Protein AF-W9DH57-F1 (afdb_monomer_lite)

Foldseek 3Di:
DDDQLVVLVVLPDPVLSVLSVVLVVCVVVVVPLSSLQSPLVSVLVSLLVVLVVVVVVPDPLSVVLVVLLVVLCVVPPDPSSVVSVVVSSVCSLVSCCVVVVDDPVRSVVSVVSVVSNCCSVCVCVCPPPDPPPDPPDD

Structure (mmCIF, N/CA/C/O backbone):
data_AF-W9DH57-F1
#
_entry.id   AF-W9DH57-F1
#
loop_
_atom_site.group_PDB
_atom_site.id
_atom_site.type_symbol
_atom_site.label_atom_id
_atom_site.label_alt_id
_atom_site.label_comp_id
_atom_site.label_asym_id
_atom_site.label_entity_id
_atom_site.label_seq_id
_atom_site.pdbx_PDB_ins_code
_atom_site.Cartn_x
_atom_site.Cartn_y
_atom_site.Cartn_z
_atom_site.occupancy
_atom_site.B_iso_or_equiv
_atom_site.auth_seq_id
_atom_site.auth_comp_id
_atom_site.auth_asym_id
_atom_site.auth_atom_id
_atom_site.pdbx_PDB_model_num
ATOM 1 N N . MET A 1 1 ? -9.376 -2.233 -24.935 1.00 53.69 1 MET A N 1
ATOM 2 C CA . MET A 1 1 ? -8.392 -2.209 -23.835 1.00 53.69 1 MET A CA 1
ATOM 3 C C . MET A 1 1 ? -8.162 -0.746 -23.506 1.00 53.69 1 MET A C 1
ATOM 5 O O . MET A 1 1 ? -7.841 -0.004 -24.425 1.00 53.69 1 MET A O 1
ATOM 9 N N . ILE A 1 2 ? -8.467 -0.313 -22.282 1.00 65.81 2 ILE A N 1
ATOM 10 C CA . ILE A 1 2 ? -8.208 1.069 -21.845 1.00 65.81 2 ILE A CA 1
ATOM 11 C C . ILE A 1 2 ? -6.700 1.182 -21.595 1.00 65.81 2 ILE A C 1
ATOM 13 O O . ILE A 1 2 ? -6.103 0.237 -21.083 1.00 65.81 2 ILE A O 1
ATOM 17 N N . ALA A 1 3 ? -6.082 2.283 -22.017 1.00 88.44 3 ALA A N 1
ATOM 18 C CA . ALA A 1 3 ? -4.656 2.501 -21.818 1.00 88.44 3 ALA A CA 1
ATOM 19 C C . ALA A 1 3 ? -4.352 2.770 -20.328 1.00 88.44 3 ALA A C 1
ATOM 21 O O . ALA A 1 3 ? -5.165 3.368 -19.621 1.00 88.44 3 ALA A O 1
ATOM 22 N N . VAL A 1 4 ? -3.210 2.280 -19.833 1.00 88.38 4 VAL A N 1
ATOM 23 C CA . VAL A 1 4 ? -2.852 2.315 -18.398 1.00 88.38 4 VAL A CA 1
ATOM 24 C C . VAL A 1 4 ? -2.825 3.745 -17.853 1.00 88.38 4 VAL A C 1
ATOM 26 O O . VAL A 1 4 ? -3.323 4.009 -16.764 1.00 88.38 4 VAL A O 1
ATOM 29 N N . ASP A 1 5 ? -2.313 4.686 -18.639 1.00 89.00 5 ASP A N 1
ATOM 30 C CA . ASP A 1 5 ? -2.302 6.119 -18.339 1.00 89.00 5 ASP A CA 1
ATOM 31 C C . ASP A 1 5 ? -3.708 6.693 -18.105 1.00 89.00 5 ASP A C 1
ATOM 33 O O . ASP A 1 5 ? -3.886 7.538 -17.228 1.00 89.00 5 ASP A O 1
ATOM 37 N N . THR A 1 6 ? -4.709 6.193 -18.834 1.00 92.62 6 THR A N 1
ATOM 38 C CA . THR A 1 6 ? -6.117 6.555 -18.635 1.00 92.62 6 THR A CA 1
ATOM 39 C C . THR A 1 6 ? -6.653 5.967 -17.329 1.00 92.62 6 THR A C 1
ATOM 41 O O . THR A 1 6 ? -7.297 6.678 -16.567 1.00 92.62 6 THR A O 1
ATOM 44 N N . GLN A 1 7 ? -6.345 4.702 -17.017 1.00 93.00 7 GLN A N 1
ATOM 45 C CA . GLN A 1 7 ? -6.781 4.068 -15.761 1.00 93.00 7 GLN A CA 1
ATOM 46 C C . GLN A 1 7 ? -6.183 4.747 -14.525 1.00 93.00 7 GLN A C 1
ATOM 48 O O . GLN A 1 7 ? -6.852 4.861 -13.503 1.00 93.00 7 GLN A O 1
ATOM 53 N N . ILE A 1 8 ? -4.949 5.245 -14.623 1.00 95.19 8 ILE A N 1
ATOM 54 C CA . ILE A 1 8 ? -4.315 6.007 -13.543 1.00 95.19 8 ILE A CA 1
ATOM 55 C C . ILE A 1 8 ? -5.127 7.265 -13.205 1.00 95.19 8 ILE A C 1
ATOM 57 O O . ILE A 1 8 ? -5.215 7.629 -12.035 1.00 95.19 8 ILE A O 1
ATOM 61 N N . GLN A 1 9 ? -5.774 7.912 -14.180 1.00 94.44 9 GLN A N 1
ATOM 62 C CA . GLN A 1 9 ? -6.589 9.103 -13.904 1.00 94.44 9 GLN A CA 1
ATOM 63 C C . GLN A 1 9 ? -7.840 8.800 -13.069 1.00 94.44 9 GLN A C 1
ATOM 65 O O . GLN A 1 9 ? -8.297 9.672 -12.332 1.00 94.44 9 GLN A O 1
ATOM 70 N N . GLU A 1 10 ? -8.336 7.563 -13.117 1.00 94.50 10 GLU A N 1
ATOM 71 C CA . GLU A 1 10 ? -9.492 7.102 -12.337 1.00 94.50 10 GLU A CA 1
ATOM 72 C C . GLU A 1 10 ? -9.138 6.784 -10.874 1.00 94.50 10 GLU A C 1
ATOM 74 O O . GLU A 1 10 ? -10.025 6.561 -10.051 1.00 94.50 10 GLU A O 1
ATOM 79 N N . VAL A 1 11 ? -7.848 6.780 -10.510 1.00 95.62 11 VAL A N 1
ATOM 80 C CA . VAL A 1 11 ? -7.423 6.587 -9.118 1.00 95.62 11 VAL A CA 1
ATOM 81 C C . VAL A 1 11 ? -7.953 7.740 -8.275 1.00 95.62 11 VAL A C 1
ATOM 83 O O . VAL A 1 11 ? -7.563 8.894 -8.467 1.00 95.62 11 VAL A O 1
ATOM 86 N N . TRP A 1 12 ? -8.840 7.423 -7.334 1.00 94.69 12 TRP A N 1
ATOM 87 C CA . TRP A 1 12 ? -9.547 8.395 -6.500 1.00 94.69 12 TRP A CA 1
ATOM 88 C C . TRP A 1 12 ? -8.604 9.236 -5.628 1.00 94.69 12 TRP A C 1
ATOM 90 O O . TRP A 1 12 ? -8.702 10.464 -5.622 1.00 94.69 12 TRP A O 1
ATOM 100 N N . ASN A 1 13 ? -7.669 8.594 -4.924 1.00 97.00 13 ASN A N 1
ATOM 101 C CA . ASN A 1 13 ? -6.758 9.267 -4.006 1.00 97.00 13 ASN A CA 1
ATOM 102 C C . ASN A 1 13 ? -5.609 9.977 -4.776 1.00 97.00 13 ASN A C 1
ATOM 104 O O . ASN A 1 13 ? -4.867 9.314 -5.507 1.00 97.00 13 ASN A O 1
ATOM 108 N N . PRO A 1 14 ? -5.411 11.306 -4.624 1.00 97.12 14 PRO A N 1
ATOM 109 C CA . PRO A 1 14 ? -4.395 12.051 -5.383 1.00 97.12 14 PRO A CA 1
ATOM 110 C C . PRO A 1 14 ? -2.943 11.621 -5.123 1.00 97.12 14 PRO A C 1
ATOM 112 O O . PRO A 1 14 ? -2.113 11.648 -6.036 1.00 97.12 14 PRO A O 1
ATOM 115 N N . GLU A 1 15 ? -2.626 11.220 -3.892 1.00 97.44 15 GLU A N 1
ATOM 116 C CA . GLU A 1 15 ? -1.289 10.746 -3.520 1.00 97.44 15 GLU A CA 1
ATOM 117 C C . GLU A 1 15 ? -0.996 9.398 -4.187 1.00 97.44 15 GLU A C 1
ATOM 119 O O . GLU A 1 15 ? 0.017 9.232 -4.865 1.00 97.44 15 GLU A O 1
ATOM 124 N N . THR A 1 16 ? -1.957 8.478 -4.117 1.00 98.19 16 THR A N 1
ATOM 125 C CA . THR A 1 16 ? -1.915 7.193 -4.821 1.00 98.19 16 THR A CA 1
ATOM 126 C C . THR A 1 16 ? -1.777 7.396 -6.326 1.00 98.19 16 THR A C 1
ATOM 128 O O . THR A 1 16 ? -0.954 6.740 -6.960 1.00 98.19 16 THR A O 1
ATOM 131 N N . ARG A 1 17 ? -2.533 8.331 -6.916 1.00 98.19 17 ARG A N 1
ATOM 132 C CA . ARG A 1 17 ? -2.439 8.653 -8.348 1.00 98.19 17 ARG A CA 1
ATOM 133 C C . ARG A 1 17 ? -1.038 9.118 -8.733 1.00 98.19 17 ARG A C 1
ATOM 135 O O . ARG A 1 17 ? -0.533 8.735 -9.789 1.00 98.19 17 ARG A O 1
ATOM 142 N N . THR A 1 18 ? -0.411 9.929 -7.885 1.00 98.31 18 THR A N 1
ATOM 143 C CA . THR A 1 18 ? 0.962 10.405 -8.093 1.00 98.31 18 THR A CA 1
ATOM 144 C C . THR A 1 18 ? 1.941 9.231 -8.096 1.00 98.31 18 THR A C 1
ATOM 146 O O . THR A 1 18 ? 2.700 9.081 -9.052 1.00 98.31 18 THR A O 1
ATOM 149 N N . LEU A 1 19 ? 1.849 8.342 -7.103 1.00 98.38 19 LEU A N 1
ATOM 150 C CA . LEU A 1 19 ? 2.682 7.139 -7.009 1.00 98.38 19 LEU A CA 1
ATOM 151 C C . LEU A 1 19 ? 2.459 6.183 -8.192 1.00 98.38 19 LEU A C 1
ATOM 153 O O . LEU A 1 19 ? 3.414 5.693 -8.786 1.00 98.38 19 LEU A O 1
ATOM 157 N N . ALA A 1 20 ? 1.209 5.955 -8.598 1.00 98.00 20 ALA A N 1
ATOM 158 C CA . ALA A 1 20 ? 0.884 5.124 -9.757 1.00 98.00 20 ALA A CA 1
ATOM 159 C C . ALA A 1 20 ? 1.435 5.720 -11.066 1.00 98.00 20 ALA A C 1
ATOM 161 O O . ALA A 1 20 ? 1.952 4.995 -11.919 1.00 98.00 20 ALA A O 1
ATOM 162 N N . THR A 1 21 ? 1.382 7.049 -11.207 1.00 97.94 21 THR A N 1
ATOM 163 C CA . THR A 1 21 ? 1.985 7.766 -12.340 1.00 97.94 21 THR A CA 1
ATOM 164 C C . THR A 1 21 ? 3.502 7.584 -12.361 1.00 97.94 21 THR A C 1
ATOM 166 O O . THR A 1 21 ? 4.074 7.306 -13.415 1.00 97.94 21 THR A O 1
ATOM 169 N N . GLU A 1 22 ? 4.161 7.700 -11.210 1.00 98.12 22 GLU A N 1
ATOM 170 C CA . GLU A 1 22 ? 5.607 7.503 -11.085 1.00 98.12 22 GLU A CA 1
ATOM 171 C C . GLU A 1 22 ? 6.008 6.051 -11.398 1.00 98.12 22 GLU A C 1
ATOM 173 O O . GLU A 1 22 ? 6.912 5.813 -12.200 1.00 98.12 22 GLU A O 1
ATOM 178 N N . ALA A 1 23 ? 5.275 5.065 -10.871 1.00 97.88 23 ALA A N 1
ATOM 179 C CA . ALA A 1 23 ? 5.490 3.651 -11.176 1.00 97.88 23 ALA A CA 1
ATOM 180 C C . ALA A 1 23 ? 5.402 3.364 -12.684 1.00 97.88 23 ALA A C 1
ATOM 182 O O . ALA A 1 23 ? 6.232 2.626 -13.231 1.00 97.88 23 ALA A O 1
ATOM 183 N N . TRP A 1 24 ? 4.430 3.981 -13.364 1.00 97.38 24 TRP A N 1
ATOM 184 C CA . TRP A 1 24 ? 4.259 3.897 -14.814 1.00 97.38 24 TRP A CA 1
ATOM 185 C C . TRP A 1 24 ? 5.405 4.562 -15.589 1.00 97.38 24 TRP A C 1
ATOM 187 O O . TRP A 1 24 ? 5.881 4.025 -16.592 1.00 97.38 24 TRP A O 1
ATOM 197 N N . GLN A 1 25 ? 5.914 5.702 -15.123 1.00 97.44 25 GLN A N 1
ATOM 198 C CA . GLN A 1 25 ? 7.088 6.350 -15.720 1.00 97.44 25 GLN A CA 1
ATOM 199 C C . GLN A 1 25 ? 8.357 5.502 -15.552 1.00 97.44 25 GLN A C 1
ATOM 201 O O . GLN A 1 25 ? 9.136 5.349 -16.499 1.00 97.44 25 GLN A O 1
ATOM 206 N N . CYS A 1 26 ? 8.552 4.888 -14.383 1.00 97.75 26 CYS A N 1
ATOM 207 C CA . CYS A 1 26 ? 9.645 3.944 -14.154 1.00 97.75 26 CYS A CA 1
ATOM 208 C C . CYS A 1 26 ? 9.541 2.722 -15.071 1.00 97.75 26 CYS A C 1
ATOM 210 O O . CYS A 1 26 ? 10.557 2.267 -15.594 1.00 97.75 26 CYS A O 1
ATOM 212 N N . TYR A 1 27 ? 8.328 2.218 -15.310 1.00 95.94 27 TYR A N 1
ATOM 213 C CA . TYR A 1 27 ? 8.108 1.111 -16.238 1.00 95.94 27 TYR A CA 1
ATOM 214 C C . TYR A 1 27 ? 8.552 1.487 -17.660 1.00 95.94 27 TYR A C 1
ATOM 216 O O . TYR A 1 27 ? 9.396 0.812 -18.246 1.00 95.94 27 TYR A O 1
ATOM 224 N N . ASN A 1 28 ? 8.063 2.618 -18.180 1.00 96.12 28 ASN A N 1
ATOM 225 C CA . ASN A 1 28 ? 8.375 3.071 -19.541 1.00 96.12 28 ASN A CA 1
ATOM 226 C C . ASN A 1 28 ? 9.846 3.448 -19.760 1.00 96.12 28 ASN A C 1
ATOM 228 O O . ASN A 1 28 ? 10.330 3.402 -20.887 1.00 96.12 28 ASN A O 1
ATOM 232 N N . SER A 1 29 ? 10.562 3.828 -18.701 1.00 96.81 29 SER A N 1
ATOM 233 C CA . SER A 1 29 ? 11.998 4.134 -18.765 1.00 96.81 29 SER A CA 1
ATOM 234 C C . SER A 1 29 ? 12.898 2.908 -18.562 1.00 96.81 29 SER A C 1
ATOM 236 O O . SER A 1 29 ? 14.120 3.041 -18.593 1.00 96.81 29 SER A O 1
ATOM 238 N N . GLY A 1 30 ? 12.326 1.714 -18.353 1.00 94.94 30 GLY A N 1
ATOM 239 C CA . GLY A 1 30 ? 13.080 0.482 -18.100 1.00 94.94 30 GLY A CA 1
ATOM 240 C C . GLY A 1 30 ? 13.624 0.357 -16.671 1.00 94.94 30 GLY A C 1
ATOM 241 O O . GLY A 1 30 ? 14.376 -0.570 -16.367 1.00 94.94 30 GLY A O 1
ATOM 242 N N . ALA A 1 31 ? 13.234 1.246 -15.755 1.00 96.75 31 ALA A N 1
ATOM 243 C CA . ALA A 1 31 ? 13.601 1.195 -14.343 1.00 96.75 31 ALA A CA 1
ATOM 244 C C . ALA A 1 31 ? 12.723 0.186 -13.571 1.00 96.75 31 ALA A C 1
ATOM 246 O O . ALA A 1 31 ? 12.009 0.540 -12.632 1.00 96.75 31 ALA A O 1
ATOM 247 N N . VAL A 1 32 ? 12.784 -1.095 -13.952 1.00 94.06 32 VAL A N 1
ATOM 248 C CA . VAL A 1 32 ? 11.855 -2.153 -13.497 1.00 94.06 32 VAL A CA 1
ATOM 249 C C . VAL A 1 32 ? 11.812 -2.309 -11.970 1.00 94.06 32 VAL A C 1
ATOM 251 O O . VAL A 1 32 ? 10.731 -2.352 -11.389 1.00 94.06 32 VAL A O 1
ATOM 254 N N . ARG A 1 33 ? 12.967 -2.325 -11.286 1.00 95.25 33 ARG A N 1
ATOM 255 C CA . ARG A 1 33 ? 13.013 -2.437 -9.809 1.00 95.25 33 ARG A CA 1
ATOM 256 C C . ARG A 1 33 ? 12.317 -1.264 -9.114 1.00 95.25 33 ARG A C 1
ATOM 258 O O . ARG A 1 33 ? 11.649 -1.465 -8.101 1.00 95.25 33 ARG A O 1
ATOM 265 N N . ALA A 1 34 ? 12.480 -0.054 -9.653 1.00 96.38 34 ALA A N 1
ATOM 266 C CA . ALA A 1 34 ? 11.819 1.136 -9.128 1.00 96.38 34 ALA A CA 1
ATOM 267 C C . ALA A 1 34 ? 10.313 1.068 -9.396 1.00 96.38 34 ALA A C 1
ATOM 269 O O . ALA A 1 34 ? 9.534 1.253 -8.471 1.00 96.38 34 ALA A O 1
ATOM 270 N N . SER A 1 35 ? 9.912 0.685 -10.612 1.00 97.94 35 SER A N 1
ATOM 271 C CA . SER A 1 35 ? 8.504 0.506 -10.979 1.00 97.94 35 SER A CA 1
ATOM 272 C C . SER A 1 35 ? 7.779 -0.462 -10.038 1.00 97.94 35 SER A C 1
ATOM 274 O O . SER A 1 35 ? 6.732 -0.110 -9.503 1.00 97.94 35 SER A O 1
ATOM 276 N N . ILE A 1 36 ? 8.364 -1.630 -9.745 1.00 97.75 36 ILE A N 1
ATOM 277 C CA . ILE A 1 36 ? 7.796 -2.608 -8.798 1.00 97.75 36 ILE A CA 1
ATOM 278 C C . ILE A 1 36 ? 7.697 -2.016 -7.388 1.00 97.75 36 ILE A C 1
ATOM 280 O O . ILE A 1 36 ? 6.656 -2.118 -6.739 1.00 97.75 36 ILE A O 1
ATOM 284 N N . THR A 1 37 ? 8.771 -1.378 -6.916 1.00 97.94 37 THR A N 1
ATOM 285 C CA . THR A 1 37 ? 8.812 -0.807 -5.562 1.00 97.94 37 THR A CA 1
ATOM 286 C C . THR A 1 37 ? 7.755 0.279 -5.383 1.00 97.94 37 THR A C 1
ATOM 288 O O . THR A 1 37 ? 7.007 0.237 -4.412 1.00 97.94 37 THR A O 1
ATOM 291 N N . ILE A 1 38 ? 7.645 1.195 -6.345 1.00 98.06 38 ILE A N 1
ATOM 292 C CA . ILE A 1 38 ? 6.685 2.302 -6.308 1.00 98.06 38 ILE A CA 1
ATOM 293 C C . ILE A 1 38 ? 5.255 1.793 -6.517 1.00 98.06 38 ILE A C 1
ATOM 295 O O . ILE A 1 38 ? 4.342 2.288 -5.865 1.00 98.06 38 ILE A O 1
ATOM 299 N N . THR A 1 39 ? 5.045 0.768 -7.353 1.00 98.06 39 THR A N 1
ATOM 300 C CA . THR A 1 39 ? 3.729 0.117 -7.497 1.00 98.06 39 THR A CA 1
ATOM 301 C C . THR A 1 39 ? 3.238 -0.397 -6.150 1.00 98.06 39 THR A C 1
ATOM 303 O O . THR A 1 39 ? 2.100 -0.137 -5.766 1.00 98.06 39 THR A O 1
ATOM 306 N N . TRP A 1 40 ? 4.101 -1.085 -5.400 1.00 98.31 40 TRP A N 1
ATOM 307 C CA . TRP A 1 40 ? 3.746 -1.558 -4.067 1.00 98.31 40 TRP A CA 1
ATOM 308 C C . TRP A 1 40 ? 3.480 -0.403 -3.094 1.00 98.31 40 TRP A C 1
ATOM 310 O O . TRP A 1 40 ? 2.498 -0.448 -2.358 1.00 98.31 40 TRP A O 1
ATOM 320 N N . THR A 1 41 ? 4.288 0.663 -3.132 1.00 98.00 41 THR A N 1
ATOM 321 C CA . THR A 1 41 ? 4.017 1.876 -2.347 1.00 98.00 41 THR A CA 1
ATOM 322 C C . THR A 1 41 ? 2.630 2.439 -2.666 1.00 98.00 41 THR A C 1
ATOM 324 O O . THR A 1 41 ? 1.851 2.654 -1.741 1.00 98.00 41 THR A O 1
ATOM 327 N N . ALA A 1 42 ? 2.274 2.575 -3.949 1.00 98.31 42 ALA A N 1
ATOM 328 C CA . ALA A 1 42 ? 0.960 3.053 -4.375 1.00 98.31 42 ALA A CA 1
ATOM 329 C C . ALA A 1 42 ? -0.176 2.172 -3.831 1.00 98.31 42 ALA A C 1
ATOM 331 O O . ALA A 1 42 ? -1.145 2.699 -3.297 1.00 98.31 42 ALA A O 1
ATOM 332 N N . VAL A 1 43 ? -0.033 0.842 -3.893 1.00 98.25 43 VAL A N 1
ATOM 333 C CA . VAL A 1 43 ? -1.006 -0.110 -3.326 1.00 98.25 43 VAL A CA 1
ATOM 334 C C . VAL A 1 43 ? -1.184 0.107 -1.824 1.00 98.25 43 VAL A C 1
ATOM 336 O O . VAL A 1 43 ? -2.313 0.204 -1.349 1.00 98.25 43 VAL A O 1
ATOM 339 N N . THR A 1 44 ? -0.089 0.192 -1.063 1.00 98.31 44 THR A N 1
ATOM 340 C CA . THR A 1 44 ? -0.184 0.376 0.394 1.00 98.31 44 THR A CA 1
ATOM 341 C C . THR A 1 44 ? -0.822 1.715 0.763 1.00 98.31 44 THR A C 1
ATOM 343 O O . THR A 1 44 ? -1.668 1.750 1.654 1.00 98.31 44 THR A O 1
ATOM 346 N N . THR A 1 45 ? -0.485 2.791 0.045 1.00 98.25 45 THR A N 1
ATOM 347 C CA . THR A 1 45 ? -1.082 4.120 0.232 1.00 98.25 45 THR A CA 1
ATOM 348 C C . THR A 1 45 ? -2.577 4.115 -0.089 1.00 98.25 45 THR A C 1
ATOM 350 O O . THR A 1 45 ? -3.365 4.640 0.695 1.00 98.25 45 THR A O 1
ATOM 353 N N . ASP A 1 46 ? -2.987 3.481 -1.192 1.00 98.25 46 ASP A N 1
ATOM 354 C CA . ASP A 1 46 ? -4.394 3.390 -1.600 1.00 98.25 46 ASP A CA 1
ATOM 355 C C . ASP A 1 46 ? -5.241 2.635 -0.574 1.00 98.25 46 ASP A C 1
ATOM 357 O O . ASP A 1 46 ? -6.304 3.103 -0.167 1.00 98.25 46 ASP A O 1
ATOM 361 N N . LEU A 1 47 ? -4.751 1.476 -0.120 1.00 98.31 47 LEU A N 1
ATOM 362 C CA . LEU A 1 47 ? -5.443 0.664 0.876 1.00 98.31 47 LEU A CA 1
ATOM 363 C C . LEU A 1 47 ? -5.575 1.412 2.202 1.00 98.31 47 LEU A C 1
ATOM 365 O O . LEU A 1 47 ? -6.665 1.439 2.764 1.00 98.31 47 LEU A O 1
ATOM 369 N N . ILE A 1 48 ? -4.511 2.069 2.676 1.00 98.25 48 ILE A N 1
ATOM 370 C CA . ILE A 1 48 ? -4.561 2.878 3.903 1.00 98.25 48 ILE A CA 1
ATOM 371 C C . ILE A 1 48 ? -5.562 4.034 3.759 1.00 98.25 48 ILE A C 1
ATOM 373 O O . ILE A 1 48 ? -6.349 4.270 4.674 1.00 98.25 48 ILE A O 1
ATOM 377 N N . ALA A 1 49 ? -5.596 4.719 2.611 1.00 98.25 49 ALA A N 1
ATOM 378 C CA . ALA A 1 49 ? -6.560 5.790 2.363 1.00 98.25 49 ALA A CA 1
ATOM 379 C C . ALA A 1 49 ? -8.013 5.281 2.364 1.00 98.25 49 ALA A C 1
ATOM 381 O O . ALA A 1 49 ? -8.893 5.916 2.945 1.00 98.25 49 ALA A O 1
ATOM 382 N N . LYS A 1 50 ? -8.268 4.120 1.750 1.00 98.25 50 LYS A N 1
ATOM 383 C CA . LYS A 1 50 ? -9.590 3.473 1.742 1.00 98.25 50 LYS A CA 1
ATOM 384 C C . LYS A 1 50 ? -10.017 3.001 3.132 1.00 98.25 50 LYS A C 1
ATOM 386 O O . LYS A 1 50 ? -11.164 3.212 3.505 1.00 98.25 50 LYS A O 1
ATOM 391 N N . ILE A 1 51 ? -9.097 2.431 3.913 1.00 98.31 51 ILE A N 1
ATOM 392 C CA . ILE A 1 51 ? -9.325 2.087 5.327 1.00 98.31 51 ILE A CA 1
ATOM 393 C C . ILE A 1 51 ? -9.700 3.343 6.121 1.00 98.31 51 ILE A C 1
ATOM 395 O O . ILE A 1 51 ? -10.660 3.314 6.884 1.00 98.31 51 ILE A O 1
ATOM 399 N N . GLY A 1 52 ? -8.997 4.458 5.904 1.00 98.19 52 GLY A N 1
ATOM 400 C CA . GLY A 1 52 ? -9.339 5.744 6.513 1.00 98.19 52 GLY A CA 1
ATOM 401 C C . GLY A 1 52 ? -10.766 6.190 6.182 1.00 98.19 52 GLY A C 1
ATOM 402 O O . GLY A 1 52 ? -11.515 6.533 7.091 1.00 98.19 52 GLY A O 1
ATOM 403 N N . SER A 1 53 ? -11.167 6.095 4.909 1.00 98.06 53 SER A N 1
ATOM 404 C CA . SER A 1 53 ? -12.534 6.418 4.475 1.00 98.06 53 SER A CA 1
ATOM 405 C C . SER A 1 53 ? -13.588 5.524 5.136 1.00 98.06 53 SER A C 1
ATOM 407 O O . SER A 1 53 ? -14.598 6.031 5.607 1.00 98.06 53 SER A O 1
ATOM 409 N N . LEU A 1 54 ? -13.356 4.209 5.215 1.00 98.31 54 LEU A N 1
ATOM 410 C CA . LEU A 1 54 ? -14.273 3.289 5.902 1.00 98.31 54 LEU A CA 1
ATOM 411 C C . LEU A 1 54 ? -14.383 3.601 7.400 1.00 98.31 54 LEU A C 1
ATOM 413 O O . LEU A 1 54 ? -15.465 3.523 7.979 1.00 98.31 54 LEU A O 1
ATOM 417 N N . ALA A 1 55 ? -13.271 3.984 8.030 1.00 98.50 55 ALA A N 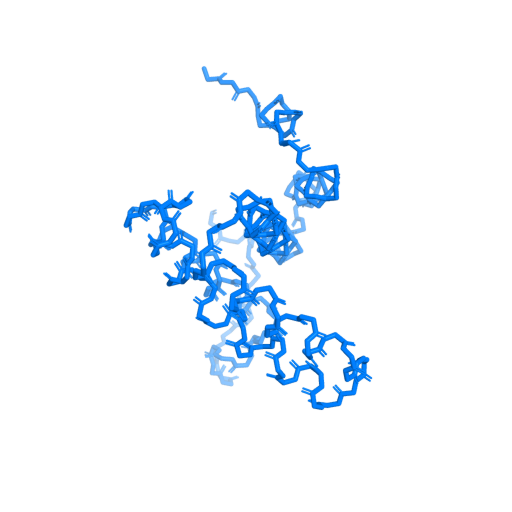1
ATOM 418 C CA . ALA A 1 55 ? -13.259 4.381 9.430 1.00 98.50 55 ALA A CA 1
ATOM 419 C C . ALA A 1 55 ? -14.032 5.691 9.670 1.00 98.50 55 ALA A C 1
ATOM 421 O O . ALA A 1 55 ? -14.691 5.833 10.701 1.00 98.50 55 ALA A O 1
ATOM 422 N N . ASP A 1 56 ? -13.979 6.634 8.726 1.00 98.25 56 ASP A N 1
ATOM 423 C CA . ASP A 1 56 ? -14.788 7.860 8.751 1.00 98.25 56 ASP A CA 1
ATOM 424 C C . ASP A 1 56 ? -16.288 7.563 8.590 1.00 98.25 56 ASP A C 1
ATOM 426 O O . ASP A 1 56 ? -17.115 8.212 9.234 1.00 98.25 56 ASP A O 1
ATOM 430 N N . ASP A 1 57 ? -16.632 6.530 7.816 1.00 98.06 57 ASP A N 1
ATOM 431 C CA . ASP A 1 57 ? -18.004 6.031 7.649 1.00 98.06 57 ASP A CA 1
ATOM 432 C C . ASP A 1 57 ? -18.495 5.176 8.841 1.00 98.06 57 ASP A C 1
ATOM 434 O O . ASP A 1 57 ? -19.668 4.79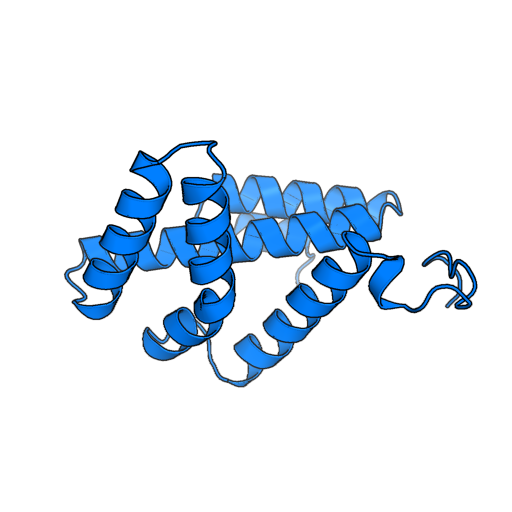5 8.902 1.00 98.06 57 ASP A O 1
ATOM 438 N N . GLY A 1 58 ? -17.631 4.917 9.829 1.00 97.94 58 GLY A N 1
ATOM 439 C CA . GLY A 1 58 ? -17.979 4.254 11.087 1.00 97.94 58 GLY A CA 1
ATOM 440 C C . GLY A 1 58 ? -17.766 2.739 11.117 1.00 97.94 58 GLY A C 1
ATOM 441 O O . GLY A 1 58 ? -18.254 2.086 12.043 1.00 97.94 58 GLY A O 1
ATOM 442 N N . ASP A 1 59 ? -17.051 2.168 10.144 1.00 98.44 59 ASP A N 1
ATOM 443 C CA . ASP A 1 59 ? -16.666 0.756 10.186 1.00 98.44 59 ASP A CA 1
ATOM 444 C C . ASP A 1 59 ? -15.710 0.490 11.361 1.00 98.44 59 ASP A C 1
ATOM 446 O O . ASP A 1 59 ? -14.660 1.123 11.497 1.00 98.44 59 ASP A O 1
ATOM 450 N N . ARG A 1 60 ? -16.078 -0.451 12.240 1.00 98.00 60 ARG A N 1
ATOM 451 C CA . ARG A 1 60 ? -15.341 -0.694 13.486 1.00 98.00 60 ARG A CA 1
ATOM 452 C C . ARG A 1 60 ? -13.961 -1.301 13.247 1.00 98.00 60 ARG A C 1
ATOM 454 O O . ARG A 1 60 ? -13.009 -0.892 13.905 1.00 98.00 60 ARG A O 1
ATOM 461 N N . ASP A 1 61 ? -13.854 -2.254 12.328 1.00 97.50 61 ASP A N 1
ATOM 462 C CA . ASP A 1 61 ? -12.589 -2.940 12.065 1.00 97.50 61 ASP A CA 1
ATOM 463 C C . ASP A 1 61 ? -11.616 -1.990 11.342 1.00 97.50 61 ASP A C 1
ATOM 465 O O . ASP A 1 61 ? -10.407 -2.010 11.594 1.00 97.50 61 ASP A O 1
ATOM 469 N N . ALA A 1 62 ? -12.141 -1.087 10.506 1.00 98.44 62 ALA A N 1
ATOM 470 C CA . ALA A 1 62 ? -11.363 -0.013 9.899 1.00 98.44 62 ALA A CA 1
ATOM 471 C C . ALA A 1 62 ? -10.885 1.025 10.930 1.00 98.44 62 ALA A C 1
ATOM 473 O O . ALA A 1 62 ? -9.736 1.465 10.853 1.00 98.44 62 ALA A O 1
ATOM 474 N N . ILE A 1 63 ? -11.722 1.396 11.911 1.00 98.69 63 ILE A N 1
AT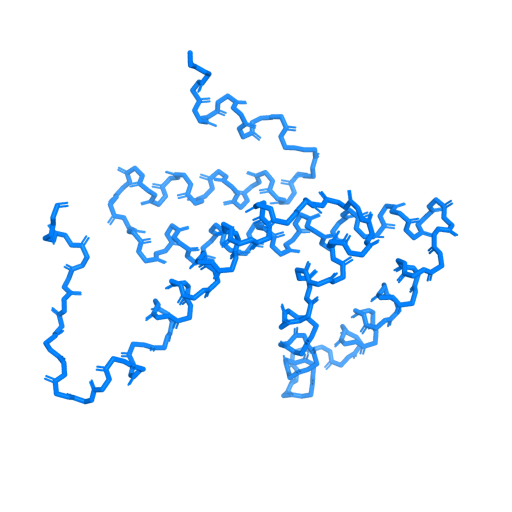OM 475 C CA . ILE A 1 63 ? -11.337 2.298 13.012 1.00 98.69 63 ILE A CA 1
ATOM 476 C C . ILE A 1 63 ? -10.181 1.707 13.820 1.00 98.69 63 ILE A C 1
ATOM 478 O O . ILE A 1 63 ? -9.181 2.395 14.026 1.00 98.69 63 ILE A O 1
ATOM 482 N N . ASP A 1 64 ? -10.278 0.438 14.223 1.00 98.06 64 ASP A N 1
ATOM 483 C CA . ASP A 1 64 ? -9.230 -0.233 15.001 1.00 98.06 64 ASP A CA 1
ATOM 484 C C . ASP A 1 64 ? -7.887 -0.230 14.246 1.00 98.06 64 ASP A C 1
ATOM 486 O O . ASP A 1 64 ? -6.827 0.035 14.824 1.00 98.06 64 ASP A O 1
ATOM 490 N N . LEU A 1 65 ? -7.925 -0.470 12.929 1.00 97.88 65 LEU A N 1
ATOM 491 C CA . LEU A 1 65 ? -6.733 -0.440 12.086 1.00 97.88 65 LEU A CA 1
ATOM 492 C C . LEU A 1 65 ? -6.191 0.980 11.873 1.00 97.88 65 LEU A C 1
ATOM 494 O O . LEU A 1 65 ? -4.972 1.169 11.894 1.00 97.88 65 LEU A O 1
ATOM 498 N N . ARG A 1 66 ? -7.063 1.982 11.703 1.00 98.38 66 ARG A N 1
ATOM 499 C CA . ARG A 1 66 ? -6.663 3.395 11.626 1.00 98.38 66 ARG A CA 1
ATOM 500 C C . ARG A 1 66 ? -5.940 3.819 12.899 1.00 98.38 66 ARG A C 1
ATOM 502 O O . ARG A 1 66 ? -4.859 4.392 12.807 1.00 98.38 66 ARG A O 1
ATOM 509 N N . GLU A 1 67 ? -6.472 3.481 14.070 1.00 98.12 67 GLU A N 1
ATOM 510 C CA . GLU A 1 67 ? -5.817 3.802 15.340 1.00 98.12 67 GLU A CA 1
ATOM 511 C C . GLU A 1 67 ? -4.440 3.140 15.473 1.00 98.12 67 GLU A C 1
ATOM 513 O O . GLU A 1 67 ? -3.525 3.707 16.068 1.00 98.12 67 GLU A O 1
ATOM 518 N N . GLU A 1 68 ? -4.270 1.916 14.970 1.00 97.56 68 GLU A N 1
ATOM 519 C CA . GLU A 1 68 ? -2.965 1.252 14.966 1.00 97.56 68 GLU A CA 1
ATOM 520 C C . GLU A 1 68 ? -1.959 1.969 14.057 1.00 97.56 68 GLU A C 1
ATOM 522 O O . GLU A 1 68 ? -0.794 2.123 14.435 1.00 97.56 68 GLU A O 1
ATOM 527 N N . ILE A 1 69 ? -2.411 2.439 12.891 1.00 97.69 69 ILE A N 1
ATOM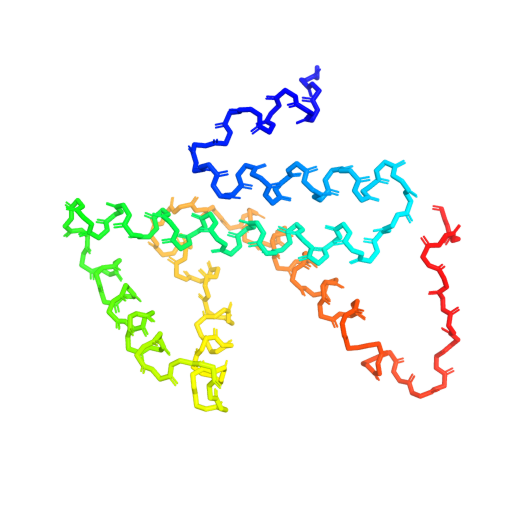 528 C CA . ILE A 1 69 ? -1.609 3.253 11.971 1.00 97.69 69 ILE A CA 1
ATOM 529 C C . ILE A 1 69 ? -1.216 4.576 12.631 1.00 97.69 69 ILE A C 1
ATOM 531 O O . ILE A 1 69 ? -0.035 4.919 12.628 1.00 97.69 69 ILE A O 1
ATOM 535 N N . GLU A 1 70 ? -2.158 5.283 13.252 1.00 97.69 70 GLU A N 1
ATOM 536 C CA . GLU A 1 70 ? -1.901 6.543 13.962 1.00 97.69 70 GLU A CA 1
ATOM 537 C C . GLU A 1 70 ? -0.894 6.344 15.106 1.00 97.69 70 GLU A C 1
ATOM 539 O O . GLU A 1 70 ? 0.103 7.060 15.190 1.00 97.69 70 GLU A O 1
ATOM 544 N N . LYS A 1 71 ? -1.051 5.286 15.915 1.00 96.81 71 LYS A N 1
ATOM 545 C CA . LYS A 1 71 ? -0.083 4.928 16.971 1.00 96.81 71 LYS A CA 1
ATOM 546 C C . LYS A 1 71 ? 1.314 4.648 16.406 1.00 96.81 71 LYS A C 1
ATOM 548 O O . LYS A 1 71 ? 2.318 4.985 17.032 1.00 96.81 71 LYS A O 1
ATOM 553 N N . ALA A 1 72 ? 1.413 4.019 15.233 1.00 96.38 72 ALA A N 1
ATOM 554 C CA . ALA A 1 72 ? 2.698 3.811 14.566 1.00 96.38 72 ALA A CA 1
ATOM 555 C C . ALA A 1 72 ? 3.306 5.135 14.068 1.00 96.38 72 ALA A C 1
ATOM 557 O O . ALA A 1 72 ? 4.517 5.334 14.191 1.00 96.38 72 ALA A O 1
ATOM 558 N N . GLN A 1 73 ? 2.476 6.043 13.551 1.00 95.56 73 GLN A N 1
ATOM 559 C CA . GLN A 1 73 ? 2.877 7.373 13.088 1.00 95.56 73 GLN A CA 1
ATOM 560 C C . GLN A 1 73 ? 3.339 8.283 14.234 1.00 95.56 73 GLN A C 1
ATOM 562 O O . GLN A 1 73 ? 4.312 9.016 14.052 1.00 95.56 73 GLN A O 1
ATOM 567 N N . ASP A 1 74 ? 2.739 8.179 15.423 1.00 97.38 74 ASP A N 1
ATOM 568 C CA . ASP A 1 74 ? 3.149 8.919 16.628 1.00 97.38 74 ASP A CA 1
ATOM 569 C C . ASP A 1 74 ? 4.601 8.626 17.038 1.00 97.38 74 ASP A C 1
ATOM 571 O O . ASP A 1 74 ? 5.301 9.481 17.588 1.00 97.38 74 ASP A O 1
ATOM 575 N N . HIS A 1 75 ? 5.097 7.421 16.739 1.00 94.62 75 HIS A N 1
ATOM 576 C CA . HIS A 1 75 ? 6.500 7.066 16.947 1.00 94.62 75 HIS A CA 1
ATOM 577 C C . HIS A 1 75 ? 7.453 7.700 15.919 1.00 94.62 75 HIS A C 1
ATOM 579 O O . HIS A 1 75 ? 8.670 7.653 16.123 1.00 94.62 75 HIS A O 1
ATOM 585 N N . GLY A 1 76 ? 6.939 8.281 14.833 1.00 93.06 76 GLY A N 1
ATOM 586 C CA . GLY A 1 76 ? 7.704 8.957 13.788 1.00 93.06 76 GLY A CA 1
ATOM 587 C C . GLY A 1 76 ? 8.755 8.074 13.109 1.00 93.06 76 GLY A C 1
ATOM 588 O O . GLY A 1 76 ? 8.685 6.844 13.120 1.00 93.06 76 GLY A O 1
ATOM 589 N N . LEU A 1 77 ? 9.783 8.710 12.532 1.00 94.31 77 LEU A N 1
ATOM 590 C CA . LEU A 1 77 ? 10.912 8.022 11.893 1.00 94.31 77 LEU A CA 1
ATOM 591 C C . LEU A 1 77 ? 11.913 7.492 12.937 1.00 94.31 77 LEU A C 1
ATOM 593 O O . LEU A 1 77 ? 13.074 7.896 12.997 1.00 94.31 77 LEU A O 1
ATOM 597 N N . THR A 1 78 ? 11.441 6.591 13.793 1.00 96.94 78 THR A N 1
ATOM 598 C CA . THR A 1 78 ? 12.240 5.864 14.784 1.00 96.94 78 THR A CA 1
ATOM 599 C C . THR A 1 78 ? 12.249 4.371 14.456 1.00 96.94 78 THR A C 1
ATOM 601 O O . THR A 1 78 ? 11.352 3.892 13.764 1.00 96.94 78 THR A O 1
ATOM 604 N N . PRO A 1 79 ? 13.205 3.576 14.978 1.00 96.56 79 PRO A N 1
ATOM 605 C CA . PRO A 1 79 ? 13.181 2.122 14.797 1.00 96.56 79 PRO A CA 1
ATOM 606 C C . PRO A 1 79 ? 11.860 1.479 15.239 1.00 96.56 79 PRO A C 1
ATOM 608 O O . PRO A 1 79 ? 11.415 0.507 14.631 1.00 96.56 79 PRO A O 1
ATOM 611 N N . GLN A 1 80 ? 11.219 2.042 16.269 1.00 95.62 80 GLN A N 1
ATOM 612 C CA . GLN A 1 80 ? 9.910 1.610 16.746 1.00 95.62 80 GLN A CA 1
ATOM 613 C C . GLN A 1 80 ? 8.805 1.921 15.731 1.00 95.62 80 GLN A C 1
ATOM 615 O O . GLN A 1 80 ? 8.074 1.002 15.367 1.00 95.62 80 GLN A O 1
ATOM 620 N N . GLY A 1 81 ? 8.716 3.163 15.241 1.00 95.81 81 GLY A N 1
ATOM 621 C CA . GLY A 1 81 ? 7.731 3.553 14.224 1.00 95.81 81 GLY A CA 1
ATOM 622 C C . GLY A 1 81 ? 7.896 2.765 12.925 1.00 95.81 81 GLY A C 1
ATOM 623 O O . GLY A 1 81 ? 6.936 2.180 12.427 1.00 95.81 81 GLY A O 1
ATOM 624 N N . THR A 1 82 ? 9.134 2.617 12.442 1.00 96.12 82 THR A N 1
ATOM 625 C CA . THR A 1 82 ? 9.448 1.799 11.260 1.00 96.12 82 THR A CA 1
ATOM 626 C C . THR A 1 82 ? 9.028 0.341 11.452 1.00 96.12 82 THR A C 1
ATOM 628 O O . THR A 1 82 ? 8.382 -0.233 10.579 1.00 96.12 82 THR A O 1
ATOM 631 N N . SER A 1 83 ? 9.344 -0.265 12.602 1.00 96.62 83 SER A N 1
ATOM 632 C CA . SER A 1 83 ? 8.960 -1.656 12.885 1.00 96.62 83 SER A CA 1
ATOM 633 C C . SER A 1 83 ? 7.444 -1.826 13.014 1.00 96.62 83 SER A C 1
ATOM 635 O O . SER A 1 83 ? 6.909 -2.858 12.615 1.00 96.62 83 SER A O 1
ATOM 637 N N . ALA A 1 84 ? 6.745 -0.837 13.579 1.00 97.12 84 ALA A N 1
ATOM 638 C CA . ALA A 1 84 ? 5.290 -0.848 13.692 1.00 97.12 84 ALA A CA 1
ATOM 639 C C . ALA A 1 84 ? 4.629 -0.781 12.306 1.00 97.12 84 ALA A C 1
ATOM 641 O O . ALA A 1 84 ? 3.819 -1.646 11.980 1.00 97.12 84 ALA A O 1
ATOM 642 N N . MET A 1 85 ? 5.062 0.148 11.447 1.00 96.94 85 MET A N 1
ATOM 643 C CA . MET A 1 85 ? 4.572 0.247 10.068 1.00 96.94 85 MET A CA 1
ATOM 644 C C . MET A 1 85 ? 4.853 -1.017 9.248 1.00 96.94 85 MET A C 1
ATOM 646 O O . MET A 1 85 ? 3.975 -1.479 8.526 1.00 96.94 85 MET A O 1
ATOM 650 N N . GLN A 1 86 ? 6.023 -1.644 9.411 1.00 96.00 86 GLN A N 1
ATOM 651 C CA . GLN A 1 86 ? 6.328 -2.928 8.763 1.00 96.00 86 GLN A CA 1
ATOM 652 C C . GLN A 1 86 ? 5.383 -4.055 9.208 1.00 96.00 86 GLN A C 1
ATOM 654 O O . GLN A 1 86 ? 5.009 -4.913 8.410 1.00 96.00 86 GLN A O 1
ATOM 659 N N . ARG A 1 87 ? 4.973 -4.081 10.484 1.00 97.38 87 ARG A N 1
ATOM 660 C CA . ARG A 1 87 ? 3.989 -5.064 10.972 1.00 97.38 87 ARG A CA 1
ATOM 661 C C . ARG A 1 87 ? 2.603 -4.816 10.386 1.00 97.38 87 ARG A C 1
ATOM 663 O O . ARG A 1 87 ? 1.947 -5.786 10.015 1.00 97.38 87 ARG A O 1
ATOM 670 N N . ILE A 1 88 ? 2.191 -3.554 10.278 1.00 97.81 88 ILE A N 1
ATOM 671 C CA . ILE A 1 88 ? 0.936 -3.164 9.624 1.00 97.81 88 ILE A CA 1
ATOM 672 C C . ILE A 1 88 ? 0.957 -3.602 8.157 1.00 97.81 88 ILE A C 1
ATOM 674 O O . ILE A 1 88 ? 0.045 -4.284 7.703 1.00 97.81 88 ILE A O 1
ATOM 678 N N . GLU A 1 89 ? 2.036 -3.304 7.436 1.00 97.06 89 GLU A N 1
ATOM 679 C CA . GLU A 1 89 ? 2.216 -3.687 6.035 1.00 97.06 89 GLU A CA 1
ATOM 680 C C . GLU A 1 89 ? 2.104 -5.207 5.811 1.00 97.06 89 GLU A C 1
ATOM 682 O O . GLU A 1 89 ? 1.500 -5.657 4.835 1.00 97.06 89 GLU A O 1
ATOM 687 N N . ASN A 1 90 ? 2.636 -6.017 6.732 1.00 96.25 90 ASN A N 1
ATOM 688 C CA . ASN A 1 90 ? 2.588 -7.477 6.624 1.00 96.25 90 ASN A CA 1
ATOM 689 C C . ASN A 1 90 ? 1.164 -8.047 6.653 1.00 96.25 90 ASN A C 1
ATOM 691 O O . ASN A 1 90 ? 0.917 -9.050 5.981 1.00 96.25 90 ASN A O 1
ATOM 695 N N . LYS A 1 91 ? 0.253 -7.410 7.398 1.00 97.38 91 LYS A N 1
ATOM 696 C CA . LYS A 1 91 ? -1.153 -7.826 7.530 1.00 97.38 91 LYS A CA 1
ATOM 697 C C . LYS A 1 91 ? -2.125 -6.997 6.685 1.00 97.38 91 LYS A C 1
ATOM 699 O O . LYS A 1 91 ? -3.309 -7.305 6.654 1.00 97.38 91 LYS A O 1
ATOM 704 N N . LEU A 1 92 ? -1.648 -5.959 5.994 1.00 98.19 92 LEU A N 1
ATOM 705 C CA . LEU A 1 92 ? -2.500 -4.991 5.299 1.00 98.19 92 LEU A CA 1
ATOM 706 C C . LEU A 1 92 ? -3.429 -5.646 4.269 1.00 98.19 92 LEU A C 1
ATOM 708 O O . LEU A 1 92 ? -4.595 -5.279 4.183 1.00 98.19 92 LEU A O 1
ATOM 712 N N . LEU A 1 93 ? -2.938 -6.637 3.517 1.00 98.50 93 LEU A N 1
ATOM 713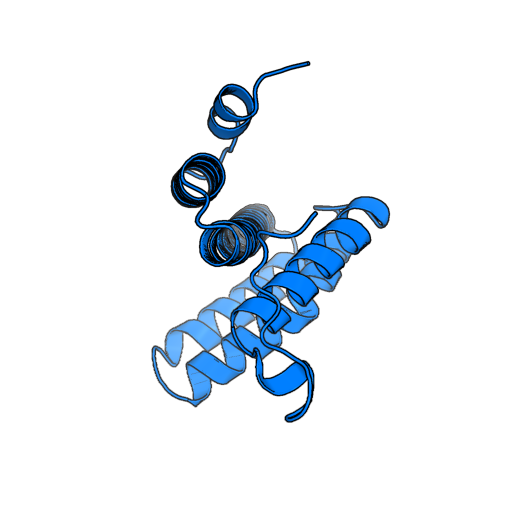 C CA . LEU A 1 93 ? -3.760 -7.357 2.537 1.00 98.50 93 LEU A CA 1
ATOM 714 C C . LEU A 1 93 ? -4.812 -8.259 3.200 1.00 98.50 93 LEU A C 1
ATOM 716 O O . LEU A 1 93 ? -5.900 -8.421 2.653 1.00 98.50 93 LEU A O 1
ATOM 720 N N . ASP A 1 94 ? -4.515 -8.824 4.375 1.00 98.44 94 ASP A N 1
ATOM 721 C CA . ASP A 1 94 ? -5.500 -9.577 5.160 1.00 98.44 94 ASP A CA 1
ATOM 722 C C . ASP A 1 94 ? -6.607 -8.646 5.662 1.00 98.44 94 ASP A C 1
ATOM 724 O O . ASP A 1 94 ? -7.788 -8.952 5.513 1.00 98.44 94 ASP A O 1
ATOM 728 N N . SER A 1 95 ? -6.231 -7.481 6.196 1.00 98.19 95 SER A N 1
ATOM 729 C CA . SER A 1 95 ? -7.175 -6.449 6.627 1.00 98.19 95 SER A CA 1
ATOM 730 C C . SER A 1 95 ? -8.018 -5.911 5.474 1.00 98.19 95 SER A C 1
ATOM 732 O O . SER A 1 95 ? -9.227 -5.778 5.616 1.00 98.19 95 SER A O 1
ATOM 734 N N . ALA A 1 96 ? -7.411 -5.639 4.318 1.00 98.50 96 ALA A N 1
ATOM 735 C CA . ALA A 1 96 ? -8.133 -5.164 3.142 1.00 98.50 96 ALA A CA 1
ATOM 736 C C . ALA A 1 96 ? -9.149 -6.197 2.633 1.00 98.50 96 ALA A C 1
ATOM 738 O O . ALA A 1 96 ? -10.241 -5.824 2.215 1.00 98.50 96 ALA A O 1
ATOM 739 N N . GLN A 1 97 ? -8.812 -7.488 2.696 1.00 98.50 97 GLN A N 1
ATOM 740 C CA . GLN A 1 97 ? -9.743 -8.562 2.361 1.00 98.50 97 GLN A CA 1
ATOM 741 C C . GLN A 1 97 ? -10.881 -8.677 3.386 1.00 98.50 97 GLN A C 1
ATOM 743 O O . GLN A 1 97 ? -12.026 -8.882 2.993 1.00 98.50 97 GLN A O 1
ATOM 748 N N . LEU A 1 98 ? -10.580 -8.550 4.684 1.00 98.00 98 LEU A N 1
ATOM 749 C CA . LEU A 1 98 ? -11.589 -8.559 5.750 1.00 98.00 98 LEU A CA 1
ATOM 750 C C . LEU A 1 98 ? -12.595 -7.410 5.589 1.00 98.00 98 LEU A C 1
ATOM 752 O O . LEU A 1 98 ? -13.786 -7.619 5.775 1.00 98.00 98 LEU A O 1
ATOM 756 N N . LEU A 1 99 ? -12.105 -6.232 5.203 1.00 98.12 99 LEU A N 1
ATOM 757 C CA . LEU A 1 99 ? -12.899 -5.028 4.939 1.00 98.12 99 LEU A CA 1
ATOM 758 C C . LEU A 1 99 ? -13.550 -5.019 3.545 1.00 98.12 99 LEU A C 1
ATOM 760 O O . LEU A 1 99 ? -14.060 -3.988 3.117 1.00 98.12 99 LEU A O 1
ATOM 764 N N . GLU A 1 100 ? -13.480 -6.133 2.808 1.00 97.81 100 GLU A N 1
ATOM 765 C CA . GLU A 1 100 ? -14.056 -6.292 1.465 1.00 97.81 100 GLU A CA 1
ATOM 766 C C . GLU A 1 100 ? -13.561 -5.255 0.429 1.00 97.81 100 GLU A C 1
ATOM 768 O O . GLU A 1 100 ? -14.189 -5.042 -0.607 1.00 97.81 100 GLU A O 1
ATOM 773 N N . LEU A 1 101 ? -12.399 -4.630 0.663 1.00 97.88 101 LEU A N 1
ATOM 774 C CA . LEU A 1 101 ? -11.769 -3.690 -0.277 1.00 97.88 101 LEU A CA 1
ATOM 775 C C . LEU A 1 101 ? -11.145 -4.399 -1.484 1.00 97.88 101 LEU A C 1
ATOM 777 O O . LEU A 1 101 ? -10.961 -3.786 -2.537 1.00 97.88 101 LEU A O 1
ATOM 781 N N . ILE A 1 102 ? -10.772 -5.665 -1.298 1.00 98.31 102 ILE A N 1
ATOM 782 C CA . ILE A 1 102 ? -10.189 -6.549 -2.307 1.00 98.31 102 ILE A CA 1
ATOM 783 C C . ILE A 1 102 ? -10.746 -7.960 -2.126 1.00 98.31 102 ILE A C 1
ATOM 785 O O . ILE A 1 102 ? -11.072 -8.369 -1.008 1.00 98.31 102 ILE A O 1
ATOM 789 N N . ASP A 1 103 ? -10.794 -8.737 -3.204 1.00 98.31 103 ASP A N 1
ATOM 790 C CA . ASP A 1 103 ? -11.165 -10.146 -3.119 1.00 98.31 103 ASP A CA 1
ATOM 791 C C . ASP A 1 103 ? -9.943 -11.079 -2.947 1.00 98.31 103 ASP A C 1
ATOM 793 O O . ASP A 1 103 ? -8.786 -10.666 -2.815 1.00 98.31 103 ASP A O 1
ATOM 797 N N . SER A 1 104 ? -10.194 -12.392 -2.910 1.00 97.50 104 SER A N 1
ATOM 798 C CA . SER A 1 104 ? -9.128 -13.399 -2.772 1.00 97.50 104 SER A CA 1
ATOM 799 C C . SER A 1 104 ? -8.171 -13.487 -3.970 1.00 97.50 104 SER A C 1
ATOM 801 O O . SER A 1 104 ? -7.014 -13.885 -3.806 1.00 97.50 104 SER A O 1
ATOM 803 N N . VAL A 1 105 ? -8.640 -13.144 -5.170 1.00 97.94 105 VAL A N 1
ATOM 804 C CA . VAL A 1 105 ? -7.843 -13.149 -6.400 1.00 97.94 105 VAL A CA 1
ATOM 805 C C . VAL A 1 105 ? -6.939 -11.923 -6.416 1.00 97.94 105 VAL A C 1
ATOM 807 O O . VAL A 1 105 ? -5.734 -12.068 -6.647 1.00 97.94 105 VAL A O 1
ATOM 810 N N . ASP A 1 106 ? -7.491 -10.757 -6.088 1.00 97.81 106 ASP A N 1
ATOM 811 C CA . ASP A 1 106 ? -6.758 -9.504 -5.927 1.00 97.81 106 ASP A CA 1
ATOM 812 C C . ASP A 1 106 ? -5.653 -9.654 -4.885 1.00 97.81 106 ASP A C 1
ATOM 814 O O . ASP A 1 106 ? -4.488 -9.368 -5.163 1.00 97.81 106 ASP A O 1
ATOM 818 N N . LYS A 1 107 ? -5.985 -10.200 -3.708 1.00 98.31 107 LYS A N 1
ATOM 819 C CA . LYS A 1 107 ? -5.011 -10.460 -2.644 1.00 98.31 107 LYS A CA 1
ATOM 820 C C . LYS A 1 107 ? -3.824 -11.277 -3.144 1.00 98.31 107 LYS A C 1
ATOM 822 O O . LYS A 1 107 ? -2.682 -10.874 -2.947 1.00 98.31 107 LYS A O 1
ATOM 827 N N . ARG A 1 108 ? -4.077 -12.380 -3.853 1.00 98.06 108 ARG A N 1
ATOM 828 C CA . ARG A 1 108 ? -3.012 -13.228 -4.407 1.00 98.06 108 ARG A CA 1
ATOM 829 C C . ARG A 1 108 ? -2.146 -12.483 -5.427 1.00 98.06 108 ARG A C 1
ATOM 831 O O . ARG A 1 108 ? -0.942 -12.729 -5.510 1.00 98.06 108 ARG A O 1
ATOM 838 N N . ALA A 1 109 ? -2.739 -11.613 -6.243 1.00 97.69 109 ALA A N 1
ATOM 839 C CA . ALA A 1 109 ? -1.989 -10.798 -7.194 1.00 97.69 109 ALA A CA 1
ATOM 840 C C . ALA A 1 109 ? -1.107 -9.764 -6.472 1.00 97.69 109 ALA A C 1
ATOM 842 O O . ALA A 1 109 ? 0.073 -9.632 -6.795 1.00 97.69 109 ALA A O 1
ATOM 843 N N . LEU A 1 110 ? -1.648 -9.090 -5.456 1.00 98.25 110 LEU A N 1
ATOM 844 C CA . LEU A 1 110 ? -0.927 -8.104 -4.650 1.00 98.25 110 LEU A CA 1
ATOM 845 C C . LEU A 1 110 ? 0.178 -8.737 -3.790 1.00 98.25 110 LEU A C 1
ATOM 847 O O . LEU A 1 110 ? 1.244 -8.145 -3.630 1.00 98.25 110 LEU A O 1
ATOM 851 N N . GLU A 1 111 ? -0.019 -9.961 -3.295 1.00 97.94 111 GLU A N 1
ATOM 852 C CA . GLU A 1 111 ? 1.012 -10.729 -2.583 1.00 97.94 111 GLU A CA 1
ATOM 853 C C . GLU A 1 111 ? 2.250 -10.963 -3.454 1.00 97.94 111 GLU A C 1
ATOM 855 O O . GLU A 1 111 ? 3.369 -10.766 -2.982 1.00 97.94 111 GLU A O 1
ATOM 860 N N . ARG A 1 112 ? 2.065 -11.291 -4.739 1.00 97.06 112 ARG A N 1
ATOM 861 C CA . ARG A 1 112 ? 3.182 -11.446 -5.688 1.00 97.06 112 ARG A CA 1
ATOM 862 C C . ARG A 1 112 ? 3.947 -10.141 -5.881 1.00 97.06 112 ARG A C 1
ATOM 864 O O . ARG A 1 112 ? 5.170 -10.144 -5.838 1.00 97.06 112 ARG A O 1
ATOM 871 N N . ILE A 1 113 ? 3.239 -9.015 -6.010 1.00 96.94 113 ILE A N 1
ATOM 872 C CA . ILE A 1 113 ? 3.870 -7.688 -6.109 1.00 96.94 113 ILE A CA 1
ATOM 873 C C . ILE A 1 113 ? 4.692 -7.388 -4.847 1.00 96.94 113 ILE A C 1
ATOM 875 O O . ILE A 1 113 ? 5.815 -6.891 -4.944 1.00 96.94 113 ILE A O 1
ATOM 879 N N . ARG A 1 114 ? 4.174 -7.724 -3.658 1.00 97.38 114 ARG A N 1
ATOM 880 C CA . ARG A 1 114 ? 4.898 -7.568 -2.387 1.00 97.38 114 ARG A CA 1
ATOM 881 C C . ARG A 1 114 ? 6.163 -8.425 -2.341 1.00 97.38 114 ARG A C 1
ATOM 883 O O . ARG A 1 114 ? 7.210 -7.942 -1.909 1.00 97.38 114 ARG A O 1
ATOM 890 N N . GLU A 1 115 ? 6.081 -9.683 -2.767 1.00 95.88 115 GLU A N 1
ATOM 891 C CA . GLU A 1 115 ? 7.224 -10.602 -2.845 1.00 95.88 115 GLU A CA 1
ATOM 892 C C . GLU A 1 115 ? 8.292 -10.091 -3.821 1.00 95.88 115 GLU A C 1
ATOM 894 O O . GLU A 1 115 ? 9.470 -10.004 -3.462 1.00 95.88 115 GLU A O 1
ATOM 899 N N . ASP A 1 116 ? 7.880 -9.653 -5.011 1.00 95.62 116 ASP A N 1
ATOM 900 C CA . ASP A 1 116 ? 8.769 -9.067 -6.014 1.00 95.62 116 ASP A CA 1
ATOM 901 C C . ASP A 1 116 ? 9.430 -7.784 -5.497 1.00 95.62 116 ASP A C 1
ATOM 903 O O . ASP A 1 116 ? 10.639 -7.587 -5.673 1.00 95.62 116 ASP A O 1
ATOM 907 N N . ARG A 1 117 ? 8.683 -6.930 -4.784 1.00 95.81 117 ARG A N 1
ATOM 908 C CA . ARG A 1 117 ? 9.237 -5.753 -4.101 1.00 95.81 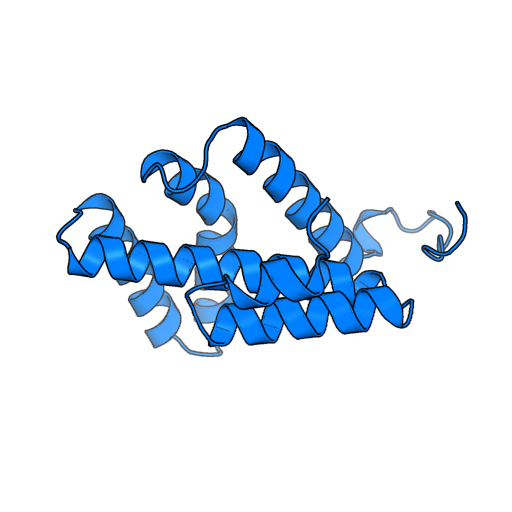117 ARG A CA 1
ATOM 909 C C . ARG A 1 117 ? 10.274 -6.166 -3.068 1.00 95.81 117 ARG A C 1
ATOM 911 O O . ARG A 1 117 ? 11.366 -5.598 -3.059 1.00 95.81 117 ARG A O 1
ATOM 918 N N . ASN A 1 118 ? 9.975 -7.156 -2.225 1.00 95.31 118 ASN A N 1
ATOM 919 C CA . ASN A 1 118 ? 10.914 -7.646 -1.213 1.00 95.31 118 ASN A CA 1
ATOM 920 C C . ASN A 1 118 ? 12.226 -8.110 -1.862 1.00 95.31 118 ASN A C 1
ATOM 922 O O . ASN A 1 118 ? 13.296 -7.737 -1.390 1.00 95.31 118 ASN A O 1
ATOM 926 N N . LEU A 1 119 ? 12.167 -8.832 -2.985 1.00 93.00 119 LEU A N 1
ATOM 927 C CA . LEU A 1 119 ? 13.357 -9.212 -3.755 1.00 93.00 119 LEU A CA 1
ATOM 928 C C . LEU A 1 119 ? 14.082 -8.005 -4.369 1.00 93.00 119 LEU A C 1
ATOM 930 O O . LEU A 1 119 ? 15.313 -7.994 -4.439 1.00 93.00 119 LEU A O 1
ATOM 934 N N . CYS A 1 120 ? 13.345 -6.982 -4.809 1.00 93.38 120 CYS A N 1
ATOM 935 C CA . CYS A 1 120 ? 13.930 -5.758 -5.350 1.00 93.38 120 CYS A CA 1
ATOM 936 C C . CYS A 1 120 ? 14.727 -4.978 -4.300 1.00 93.38 120 CYS A C 1
ATOM 938 O O . CYS A 1 120 ? 15.772 -4.430 -4.650 1.00 93.38 120 CYS A O 1
ATOM 940 N N . VAL A 1 121 ? 14.272 -4.916 -3.046 1.00 91.50 121 VAL A N 1
ATOM 941 C CA . VAL A 1 121 ? 14.917 -4.116 -1.983 1.00 91.50 121 VAL A CA 1
ATOM 942 C C . VAL A 1 121 ? 15.835 -4.937 -1.070 1.00 91.50 121 VAL A C 1
ATOM 944 O O . VAL A 1 121 ? 16.751 -4.387 -0.460 1.00 91.50 121 VAL A O 1
ATOM 947 N N . HIS A 1 122 ? 15.663 -6.258 -1.038 1.00 91.06 122 HIS A N 1
ATOM 948 C CA . HIS A 1 122 ? 16.502 -7.205 -0.303 1.00 91.06 122 HIS A CA 1
ATOM 949 C C . HIS A 1 122 ? 17.081 -8.269 -1.249 1.00 91.06 122 HIS A C 1
ATOM 951 O O . HIS A 1 122 ? 16.754 -9.453 -1.138 1.00 91.06 122 HIS A O 1
ATOM 957 N N . PRO A 1 123 ? 17.977 -7.883 -2.180 1.00 86.81 123 PRO A N 1
ATOM 958 C CA . PRO A 1 123 ? 18.527 -8.809 -3.172 1.00 86.81 123 PRO A CA 1
ATOM 959 C C . PRO A 1 123 ? 19.290 -9.991 -2.550 1.00 86.81 123 PRO A C 1
ATOM 961 O O . PRO A 1 123 ? 19.389 -11.044 -3.174 1.00 86.81 123 PRO A O 1
ATOM 964 N N . SER A 1 124 ? 19.775 -9.858 -1.310 1.00 86.69 124 SER A N 1
ATOM 965 C CA . SER A 1 124 ? 20.431 -10.930 -0.548 1.00 86.69 124 SER A CA 1
ATOM 966 C C . SER A 1 124 ? 19.534 -12.142 -0.268 1.00 86.69 124 SER A C 1
ATOM 968 O O . SER A 1 124 ? 20.052 -13.219 0.019 1.00 86.69 124 SER A O 1
ATOM 970 N N . LEU A 1 125 ? 18.210 -12.010 -0.402 1.00 85.94 125 LEU A N 1
ATOM 971 C CA . LEU A 1 125 ? 17.276 -13.136 -0.314 1.00 85.94 125 LEU A CA 1
ATOM 972 C C . LEU A 1 125 ? 17.470 -14.168 -1.436 1.00 85.94 125 LEU A C 1
ATOM 974 O O . LEU A 1 125 ? 17.034 -15.305 -1.287 1.00 85.94 125 LEU A O 1
ATOM 978 N N . ARG A 1 126 ? 18.151 -13.813 -2.536 1.00 79.12 126 ARG A N 1
ATOM 979 C CA . ARG A 1 126 ? 18.460 -14.748 -3.633 1.00 79.12 126 ARG A CA 1
ATOM 980 C C . ARG A 1 126 ? 19.578 -15.748 -3.295 1.00 79.12 126 ARG A C 1
ATOM 982 O O . ARG A 1 126 ? 19.842 -16.636 -4.093 1.00 79.12 126 ARG A O 1
ATOM 989 N N . GLY A 1 127 ? 20.182 -15.663 -2.109 1.00 76.25 127 GLY A N 1
ATOM 990 C CA . GLY A 1 127 ? 21.367 -16.441 -1.746 1.00 76.25 127 GLY A CA 1
ATOM 991 C C . GLY A 1 127 ? 22.643 -15.781 -2.274 1.00 76.25 127 GLY A C 1
ATOM 992 O O . GLY A 1 127 ? 22.627 -15.101 -3.296 1.00 76.25 127 GLY A O 1
ATOM 993 N N . LEU A 1 128 ? 23.754 -15.947 -1.552 1.00 67.94 128 LEU A N 1
ATOM 994 C CA . LEU A 1 128 ? 25.015 -15.245 -1.844 1.00 67.94 128 LEU A CA 1
ATOM 995 C C . LEU A 1 128 ? 25.642 -15.647 -3.189 1.00 67.94 128 LEU A C 1
ATOM 997 O O . LEU A 1 128 ? 26.351 -14.844 -3.787 1.00 67.94 128 LEU A O 1
ATOM 1001 N N . ASP A 1 129 ? 25.335 -16.854 -3.669 1.00 67.19 129 ASP A N 1
ATOM 1002 C CA . ASP A 1 129 ? 25.896 -17.429 -4.896 1.00 67.19 129 ASP A CA 1
ATOM 1003 C C . ASP A 1 129 ? 24.968 -17.289 -6.112 1.00 67.19 129 ASP A C 1
ATOM 1005 O O . ASP A 1 129 ? 25.290 -17.771 -7.201 1.00 67.19 129 ASP A O 1
ATOM 1009 N N . ALA A 1 130 ? 23.801 -16.653 -5.956 1.00 61.34 130 ALA A N 1
ATOM 1010 C CA . ALA A 1 130 ? 22.927 -16.414 -7.092 1.00 61.34 130 ALA A CA 1
ATOM 1011 C C . ALA A 1 130 ? 23.544 -15.340 -8.000 1.00 61.34 130 ALA A C 1
ATOM 1013 O O . ALA A 1 130 ? 23.883 -14.251 -7.523 1.00 61.34 130 ALA A O 1
ATOM 1014 N N . PRO A 1 131 ? 23.678 -15.605 -9.312 1.00 58.12 131 PRO A N 1
ATOM 1015 C CA . PRO A 1 131 ? 24.161 -14.596 -10.238 1.00 58.12 131 PRO A CA 1
ATOM 1016 C C . PRO A 1 131 ? 23.263 -13.356 -10.171 1.00 58.12 131 PRO A C 1
ATOM 1018 O O . PRO A 1 131 ? 22.045 -13.456 -9.991 1.00 58.12 131 PRO A O 1
ATOM 1021 N N . LEU A 1 132 ? 23.874 -12.177 -10.324 1.00 49.56 132 LEU A N 1
ATOM 1022 C CA . LEU A 1 132 ? 23.163 -10.912 -10.504 1.00 49.56 132 LEU A CA 1
ATOM 1023 C C . LEU A 1 132 ? 22.331 -11.002 -11.791 1.00 49.56 132 LEU A C 1
ATOM 1025 O O . LEU A 1 132 ? 22.786 -10.603 -12.856 1.00 49.56 132 LEU A O 1
ATOM 1029 N N . SER A 1 133 ? 21.116 -11.540 -11.701 1.00 52.72 133 SER A N 1
ATOM 1030 C CA . SER A 1 133 ? 20.142 -11.458 -12.783 1.00 52.72 133 SER A CA 1
ATOM 1031 C C . SER A 1 133 ? 19.727 -9.995 -12.894 1.00 52.72 133 SER A C 1
ATOM 1033 O O . SER A 1 133 ? 19.031 -9.444 -12.032 1.00 52.72 133 SER A O 1
ATOM 1035 N N . THR A 1 134 ? 20.236 -9.329 -13.925 1.00 44.75 134 THR A N 1
ATOM 1036 C CA . THR A 1 134 ? 19.674 -8.070 -14.386 1.00 44.75 134 THR A CA 1
ATOM 1037 C C . THR A 1 134 ? 18.293 -8.411 -14.934 1.00 44.75 134 THR A C 1
ATOM 1039 O O . THR A 1 134 ? 18.138 -9.319 -15.744 1.00 44.75 134 THR A O 1
ATOM 1042 N N . ALA A 1 135 ? 17.263 -7.708 -14.466 1.00 43.84 135 ALA A N 1
ATOM 1043 C CA . ALA A 1 135 ? 15.864 -7.920 -14.853 1.00 43.84 135 ALA A CA 1
ATOM 1044 C C . ALA A 1 135 ? 15.566 -7.560 -16.332 1.00 43.84 135 ALA A C 1
ATOM 1046 O O . ALA A 1 135 ? 14.453 -7.165 -16.655 1.00 43.84 135 ALA A O 1
ATOM 1047 N N . ALA A 1 136 ? 16.572 -7.633 -17.208 1.00 39.31 136 ALA A N 1
ATOM 1048 C CA . ALA A 1 136 ? 16.529 -7.293 -18.625 1.00 39.31 136 ALA A CA 1
ATOM 1049 C C . ALA A 1 136 ? 16.679 -8.521 -19.544 1.00 39.31 136 ALA A C 1
ATOM 1051 O O . ALA A 1 136 ? 16.668 -8.365 -20.761 1.00 39.31 136 ALA A O 1
ATOM 1052 N N . GLU A 1 137 ? 16.813 -9.729 -18.993 1.00 30.08 137 GLU A N 1
ATOM 1053 C CA . GLU A 1 137 ? 16.814 -10.972 -19.770 1.00 30.08 137 GLU A CA 1
ATOM 1054 C C . GLU A 1 137 ? 15.497 -11.716 -19.529 1.00 30.08 137 GLU A C 1
ATOM 1056 O O . GLU A 1 137 ? 15.396 -12.484 -18.574 1.00 30.08 137 GLU A O 1
ATOM 1061 N N . ASN A 1 138 ? 14.475 -11.388 -20.331 1.00 33.47 138 ASN A N 1
ATOM 1062 C CA . ASN A 1 138 ? 13.429 -12.276 -20.876 1.00 33.47 138 ASN A CA 1
ATOM 1063 C C . ASN A 1 138 ? 12.367 -11.462 -21.625 1.00 33.47 138 ASN A C 1
ATOM 1065 O O . ASN A 1 138 ? 11.721 -10.602 -20.987 1.00 33.47 138 ASN A O 1
#

Radius of gyration: 16.49 Å; chains: 1; bounding box: 44×30×41 Å

Organism: NCBI:txid1423140

Sequence (138 aa):
MIAVDTQIQEVWNPETRTLATEAWQCYNSGAVRASITITWTAVTTDLIAKIGSLADDGDRDAIDLREEIEKAQDHGLTPQGTSAMQRIENKLLDSAQLLELIDSVDKRALERIREDRNLCVHPSLRGLDAPLSTAAEN

pLDDT: mean 92.05, std 14.04, range [30.08, 98.69]

Secondary structure (DSSP, 8-state):
---HHHHHHT-SSHHHHHHHHHHHHHHHTT-HHHHHHHHHHHHHHHHHHHHHHHHHTT-HHHHHHHHHHHHHHHT-SSHHHHHHHHHHHHHHHHHHHHTTSS-HHHHHHHHHHHHHHHHHH-GGGG-TTS----TT--